Protein AF-A0A6A8QIR2-F1 (afdb_monomer)

Mean predicted aligned error: 9.22 Å

Secondary structure (DSSP, 8-state):
---S---------PPP---PPPEE-EEEEEEEETTEEEEEEEEE-TT--EEEEEEEEETTEEEEEESS-TTT---STTSEEETTTTEEE-TTT--EEETTSTTT--EEEEEETTEEEE-SSPP-S-------PPP-

Nearest PDB structures (foldseek):
  4nbf-assembly1_C  TM=5.501E-01  e=1.449E-03  Janthinobacterium sp. J3
  4nbh-assembly1_B  TM=5.434E-01  e=1.373E-03  Janthinobacterium sp. J3
  4nba-assembly1_B  TM=5.137E-01  e=1.449E-03  Janthinobacterium sp. J3
  4nb8-assembly1_C  TM=5.501E-01  e=2.932E-03  Janthinobacterium sp. J3
  3gcf-assembly3_G  TM=5.511E-01  e=8.212E-03  Nocardioides aromaticivorans

pLDDT: mean 82.26, std 21.63, range [33.41, 98.56]

Radius of gyration: 15.5 Å; Cα contacts (8 Å, |Δi|>4): 248; chains: 1; bounding box: 48×38×37 Å

Foldseek 3Di:
DDFQADDDDDDDDDDDDPQPDWFFWAPWDWDQAPNAIKIWTWTADPVRDTFIWIWHQAPNFIKIWGQADPPPGHGLNNWDAPSRNCWTFRPPPGDTDRCLDPRTQIFTWDDDPNTITGGPDRDRGDDPDDPPDDDD

Sequence (136 aa):
MPACAPHMRGMTRIPPPVTIPDRLIDDVEEHIIRDERRWTGVVRDGGGVSRPLLILEIAGELVAVRNRCPHRDISLLRGRLDADRCILECPSHGWELPVGGADLRGAPVVERDGRLYLTARVWTGPGTGGTGGVRG

Structure (mmCIF, N/CA/C/O backbone):
data_AF-A0A6A8QIR2-F1
#
_entry.id   AF-A0A6A8QIR2-F1
#
loop_
_atom_site.group_PDB
_atom_site.id
_atom_site.type_symbol
_atom_site.label_atom_id
_atom_site.label_alt_id
_atom_site.label_comp_id
_atom_site.label_asym_id
_atom_site.label_entity_id
_atom_site.label_seq_id
_atom_site.pdbx_PDB_ins_code
_atom_site.Cartn_x
_atom_site.Cartn_y
_atom_site.Cartn_z
_atom_site.occupancy
_atom_site.B_iso_or_equiv
_atom_site.auth_seq_id
_atom_site.auth_comp_id
_atom_site.auth_asym_id
_atom_site.auth_atom_id
_atom_site.pdbx_PDB_model_num
ATOM 1 N N . MET A 1 1 ? -12.295 -20.737 -11.261 1.00 38.09 1 MET A N 1
ATOM 2 C CA . MET A 1 1 ? -11.043 -19.982 -11.052 1.00 38.09 1 MET A CA 1
ATOM 3 C C . MET A 1 1 ? -10.867 -19.849 -9.543 1.00 38.09 1 MET A C 1
ATOM 5 O O . MET A 1 1 ? -11.755 -19.249 -8.949 1.00 38.09 1 MET A O 1
ATOM 9 N N . PRO A 1 2 ? -9.891 -20.488 -8.871 1.00 44.75 2 PRO A N 1
ATOM 10 C CA . PRO A 1 2 ? -9.783 -20.333 -7.426 1.00 44.75 2 PRO A CA 1
ATOM 11 C C . PRO A 1 2 ? -9.178 -18.962 -7.106 1.00 44.75 2 PRO A C 1
ATOM 13 O O . PRO A 1 2 ? -8.109 -18.618 -7.603 1.00 44.75 2 PRO A O 1
ATOM 16 N N . ALA A 1 3 ? -9.909 -18.199 -6.296 1.00 47.53 3 ALA A N 1
ATOM 17 C CA . ALA A 1 3 ? -9.497 -16.932 -5.714 1.00 47.53 3 ALA A CA 1
ATOM 18 C C . ALA A 1 3 ? -8.251 -17.121 -4.839 1.00 47.53 3 ALA A C 1
ATOM 20 O O . ALA A 1 3 ? -8.223 -18.059 -4.046 1.00 47.53 3 ALA A O 1
ATOM 21 N N . CYS A 1 4 ? -7.255 -16.246 -5.009 1.00 47.97 4 CYS A N 1
ATOM 22 C CA . CYS A 1 4 ? -6.172 -15.874 -4.081 1.00 47.97 4 CYS A CA 1
ATOM 23 C C . CYS A 1 4 ? -5.755 -16.859 -2.960 1.00 47.97 4 CYS A C 1
ATOM 25 O O . CYS A 1 4 ? -5.497 -16.442 -1.831 1.00 47.97 4 CYS A O 1
ATOM 27 N N . ALA A 1 5 ? -5.651 -18.160 -3.235 1.00 42.59 5 ALA A N 1
ATOM 28 C CA . ALA A 1 5 ? -5.350 -19.153 -2.211 1.00 42.59 5 ALA A CA 1
ATOM 29 C C . ALA A 1 5 ? -3.829 -19.300 -2.019 1.00 42.59 5 ALA A C 1
ATOM 31 O O . ALA A 1 5 ? -3.117 -19.586 -2.986 1.00 42.59 5 ALA A O 1
ATOM 32 N N . PRO A 1 6 ? -3.302 -19.187 -0.788 1.00 49.16 6 PRO A N 1
ATOM 33 C CA . PRO A 1 6 ? -1.918 -19.539 -0.512 1.00 49.16 6 PRO A CA 1
ATOM 34 C C . PRO A 1 6 ? -1.756 -21.066 -0.416 1.00 49.16 6 PRO A C 1
ATOM 36 O O . PRO A 1 6 ? -2.525 -21.758 0.253 1.00 49.16 6 PRO A O 1
ATOM 39 N N . HIS A 1 7 ? -0.703 -21.609 -1.034 1.00 40.84 7 HIS A N 1
ATOM 40 C CA . HIS A 1 7 ? -0.245 -22.975 -0.767 1.00 40.84 7 HIS A CA 1
ATOM 41 C C . HIS A 1 7 ? 0.337 -23.058 0.657 1.00 40.84 7 HIS A C 1
ATOM 43 O O . HIS A 1 7 ? 1.432 -22.563 0.913 1.00 40.84 7 HIS A O 1
ATOM 49 N N . MET A 1 8 ? -0.375 -23.707 1.585 1.00 46.91 8 MET A N 1
ATOM 50 C CA . MET A 1 8 ? 0.118 -24.009 2.937 1.00 46.91 8 MET A CA 1
ATOM 51 C C . MET A 1 8 ? 0.695 -25.434 3.029 1.00 46.91 8 MET A C 1
ATOM 53 O O . MET A 1 8 ? 0.037 -26.405 2.657 1.00 46.91 8 MET A O 1
ATOM 57 N N . ARG A 1 9 ? 1.889 -25.585 3.620 1.00 40.38 9 ARG A N 1
ATOM 58 C CA . ARG A 1 9 ? 2.351 -26.825 4.275 1.00 40.38 9 ARG A CA 1
ATOM 59 C C . ARG A 1 9 ? 2.928 -26.487 5.653 1.00 40.38 9 ARG A C 1
ATOM 61 O O . ARG A 1 9 ? 3.759 -25.595 5.755 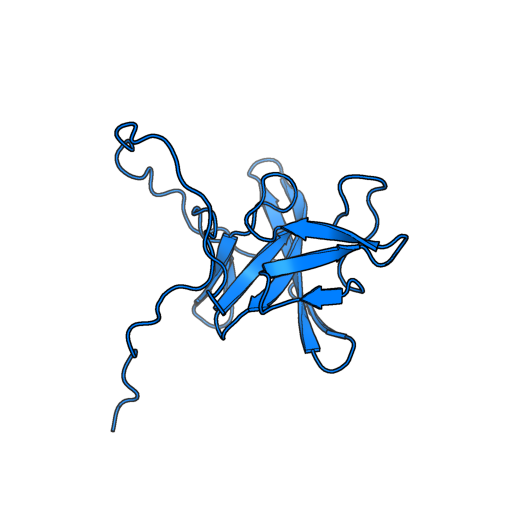1.00 40.38 9 ARG A O 1
ATOM 68 N N . GLY A 1 10 ? 2.535 -27.271 6.664 1.00 37.97 10 GLY A N 1
ATOM 69 C CA . GLY A 1 10 ? 3.218 -27.391 7.961 1.00 37.97 10 GLY A CA 1
ATOM 70 C C . GLY A 1 10 ? 2.519 -26.706 9.140 1.00 37.97 10 GLY A C 1
ATOM 71 O O . GLY A 1 10 ? 2.720 -25.523 9.382 1.00 37.97 10 GLY A O 1
ATOM 72 N N . MET A 1 11 ? 1.733 -27.470 9.906 1.00 44.69 11 MET A N 1
ATOM 73 C CA . MET A 1 11 ? 1.184 -27.055 11.201 1.00 44.69 11 MET A CA 1
ATOM 74 C C . MET A 1 11 ? 2.285 -27.078 12.272 1.00 44.69 11 MET A C 1
ATOM 76 O O . MET A 1 11 ? 2.663 -28.145 12.753 1.00 44.69 11 MET A O 1
ATOM 80 N N . THR A 1 12 ? 2.744 -25.903 12.693 1.00 38.69 12 THR A N 1
ATOM 81 C CA . THR A 1 12 ? 3.467 -25.713 13.960 1.00 38.69 12 THR A CA 1
ATOM 82 C C . THR A 1 12 ? 2.550 -24.924 14.889 1.00 38.69 12 THR A C 1
ATOM 84 O O . THR A 1 12 ? 1.913 -23.969 14.446 1.00 38.69 12 THR A O 1
ATOM 87 N N . ARG A 1 13 ? 2.430 -25.334 16.161 1.00 41.34 13 ARG A N 1
ATOM 88 C CA . ARG A 1 13 ? 1.576 -24.660 17.158 1.00 41.34 13 ARG A CA 1
ATOM 89 C C . ARG A 1 13 ? 1.887 -23.160 17.182 1.00 41.34 13 ARG A C 1
ATOM 91 O O . ARG A 1 13 ? 2.996 -22.767 17.533 1.00 41.34 13 ARG A O 1
ATOM 98 N N . ILE A 1 14 ? 0.900 -22.354 16.798 1.00 46.31 14 ILE A N 1
ATOM 99 C CA . ILE A 1 14 ? 0.965 -20.894 16.821 1.00 46.31 14 ILE A CA 1
ATOM 100 C C . ILE A 1 14 ? 0.955 -20.474 18.302 1.00 46.31 14 ILE A C 1
ATOM 102 O O . ILE A 1 14 ? 0.013 -20.843 19.010 1.00 46.31 14 ILE A O 1
ATOM 106 N N . PRO A 1 15 ? 1.982 -19.771 18.815 1.00 40.81 15 PRO A N 1
ATOM 107 C CA . PRO A 1 15 ? 1.918 -19.191 20.155 1.00 40.81 15 PRO A CA 1
ATOM 108 C C . PRO A 1 15 ? 0.718 -18.229 20.239 1.00 40.81 15 PRO A C 1
ATOM 110 O O . PRO A 1 15 ? 0.359 -17.636 19.218 1.00 40.81 15 PRO A O 1
ATOM 113 N N . PRO A 1 16 ? 0.074 -18.059 21.412 1.00 37.44 16 PRO A N 1
ATOM 114 C CA . PRO A 1 16 ? -1.041 -17.121 21.549 1.00 37.44 16 PRO A CA 1
ATOM 115 C C . PRO A 1 16 ? -0.618 -15.743 21.015 1.00 37.44 16 PRO A C 1
ATOM 117 O O . PRO A 1 16 ? 0.534 -15.350 21.229 1.00 37.44 16 PRO A O 1
ATOM 120 N N . PRO A 1 17 ? -1.495 -15.026 20.284 1.00 45.44 17 PRO A N 1
ATOM 121 C CA . PRO A 1 17 ? -1.114 -13.780 19.648 1.00 45.44 17 PRO A CA 1
ATOM 122 C C . PRO A 1 17 ? -0.646 -12.810 20.726 1.00 45.44 17 PRO A C 1
ATOM 124 O O . PRO A 1 17 ? -1.419 -12.392 21.585 1.00 45.44 17 PRO A O 1
ATOM 127 N N . VAL A 1 18 ? 0.633 -12.445 20.671 1.00 42.97 18 VAL A N 1
ATOM 128 C CA . VAL A 1 18 ? 1.087 -11.203 21.282 1.00 42.97 18 VAL A CA 1
ATOM 129 C C . VAL A 1 18 ? 0.253 -10.126 20.599 1.00 42.97 18 VAL A C 1
ATOM 131 O O . VAL A 1 18 ? 0.360 -9.953 19.383 1.00 42.97 18 VAL A O 1
ATOM 134 N N . THR A 1 19 ? -0.645 -9.474 21.336 1.00 46.72 19 THR A N 1
ATOM 135 C CA . THR A 1 19 ? -1.449 -8.364 20.819 1.00 46.72 19 THR A CA 1
ATOM 136 C C . THR A 1 19 ? -0.509 -7.191 20.571 1.00 46.72 19 THR A C 1
ATOM 138 O O . THR A 1 19 ? -0.362 -6.299 21.399 1.00 46.72 19 THR A O 1
ATOM 141 N N . ILE A 1 20 ? 0.215 -7.230 19.455 1.00 54.69 20 ILE A N 1
ATOM 142 C CA . ILE A 1 20 ? 0.952 -6.080 18.951 1.00 54.69 20 ILE A CA 1
ATOM 143 C C . ILE A 1 20 ? -0.132 -5.052 18.607 1.00 54.69 20 ILE A C 1
ATOM 145 O O . ILE A 1 20 ? -1.017 -5.377 17.809 1.00 54.69 20 ILE A O 1
ATOM 149 N N . PRO A 1 21 ? -0.124 -3.862 19.228 1.00 66.12 21 PRO A N 1
ATOM 150 C CA . PRO A 1 21 ? -1.148 -2.867 18.963 1.00 66.12 21 PRO A CA 1
ATOM 151 C C . PRO A 1 21 ? -1.116 -2.490 17.482 1.00 66.12 21 PRO A C 1
ATOM 153 O O . PRO A 1 21 ? -0.038 -2.382 16.884 1.00 66.12 21 PRO A O 1
ATOM 156 N N . ASP A 1 22 ? -2.302 -2.306 16.903 1.00 81.94 22 ASP A N 1
ATOM 157 C CA . ASP A 1 22 ? -2.431 -1.790 15.545 1.00 81.94 22 ASP A CA 1
ATOM 158 C C . ASP A 1 22 ? -1.661 -0.465 15.449 1.00 81.94 22 ASP A C 1
ATOM 160 O O . ASP A 1 22 ? -1.727 0.381 16.346 1.00 81.94 22 ASP A O 1
ATOM 164 N N . ARG A 1 23 ? -0.881 -0.295 14.384 1.00 90.62 23 ARG A N 1
ATOM 165 C CA . ARG A 1 23 ? -0.009 0.871 14.227 1.00 90.62 23 ARG A CA 1
ATOM 166 C C . ARG A 1 23 ? -0.714 1.934 13.410 1.00 90.62 23 ARG A C 1
ATOM 168 O O . ARG A 1 23 ? -1.191 1.633 12.322 1.00 90.62 23 ARG A O 1
ATOM 175 N N . LEU A 1 24 ? -0.742 3.165 13.912 1.00 93.75 24 LEU A N 1
ATOM 176 C CA . LEU A 1 24 ? -1.252 4.304 13.153 1.00 93.75 24 LEU A CA 1
ATOM 177 C C . LEU A 1 24 ? -0.474 4.444 11.838 1.00 93.75 24 LEU A C 1
ATOM 179 O O . LEU A 1 24 ? 0.754 4.316 11.819 1.00 93.75 24 LEU A O 1
ATOM 183 N N . ILE A 1 25 ? -1.208 4.679 10.754 1.00 96.31 25 ILE A N 1
ATOM 184 C CA . ILE A 1 25 ? -0.646 5.091 9.475 1.00 96.31 25 ILE A CA 1
ATOM 185 C C . ILE A 1 25 ? -0.790 6.611 9.402 1.00 96.31 25 ILE A C 1
ATOM 187 O O . ILE A 1 25 ? -1.902 7.130 9.320 1.00 96.31 25 ILE A O 1
ATOM 191 N N . ASP A 1 26 ? 0.338 7.308 9.474 1.00 95.81 26 ASP A N 1
ATOM 192 C CA . ASP A 1 26 ? 0.417 8.763 9.355 1.00 95.81 26 ASP A CA 1
ATOM 193 C C . ASP A 1 26 ? 0.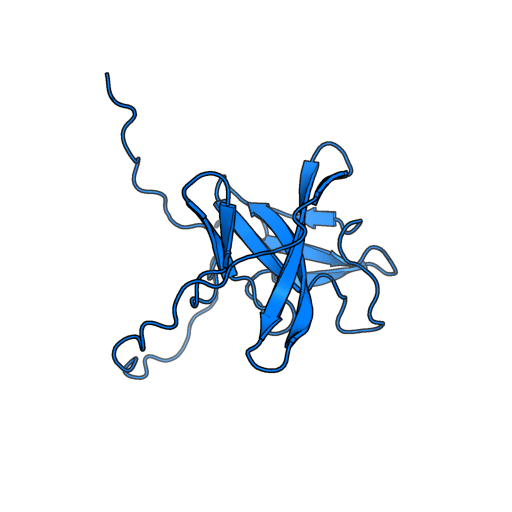528 9.185 7.882 1.00 95.81 26 ASP A C 1
ATOM 195 O O . ASP A 1 26 ? 0.786 8.357 7.002 1.00 95.81 26 ASP A O 1
ATOM 199 N N . ASP A 1 27 ? 0.384 10.490 7.631 1.00 96.38 27 ASP A N 1
ATOM 200 C CA . ASP A 1 27 ? 0.599 11.130 6.324 1.00 96.38 27 ASP A CA 1
ATOM 201 C C . ASP A 1 27 ? -0.164 10.428 5.184 1.00 96.38 27 ASP A C 1
ATOM 203 O O . ASP A 1 27 ? 0.382 10.160 4.110 1.00 96.38 27 ASP A O 1
ATOM 207 N N . VAL A 1 28 ? -1.423 10.058 5.455 1.00 97.62 28 VAL A N 1
ATOM 208 C CA . VAL A 1 28 ? -2.260 9.342 4.491 1.00 97.62 28 VAL A CA 1
ATOM 209 C C . VAL A 1 28 ? -2.678 10.282 3.367 1.00 97.62 28 VAL A C 1
ATOM 211 O O . VAL A 1 28 ? -3.342 11.289 3.603 1.00 97.62 28 VAL A O 1
ATOM 214 N N . GLU A 1 29 ? -2.343 9.909 2.137 1.00 98.12 29 GLU A N 1
ATOM 215 C CA . GLU A 1 29 ? -2.727 10.629 0.924 1.00 98.12 29 GLU A CA 1
ATOM 216 C C . GLU A 1 29 ? -3.433 9.680 -0.037 1.00 98.12 29 GLU A C 1
ATOM 218 O O . GLU A 1 29 ? -2.957 8.570 -0.277 1.00 98.12 29 GLU A O 1
ATOM 223 N N . GLU A 1 30 ? -4.556 10.118 -0.599 1.00 97.81 30 GLU A N 1
ATOM 224 C CA . GLU A 1 30 ? -5.286 9.389 -1.635 1.00 97.81 30 GLU A CA 1
ATOM 225 C C . GLU A 1 30 ? -4.760 9.733 -3.033 1.00 97.81 30 GLU A C 1
ATOM 227 O O . GLU A 1 30 ? -4.437 10.879 -3.341 1.00 97.81 30 GLU A O 1
ATOM 232 N N . HIS A 1 31 ? -4.721 8.725 -3.899 1.00 97.75 31 HIS A N 1
ATOM 233 C CA . HIS A 1 31 ? -4.280 8.807 -5.283 1.00 97.75 31 HIS A CA 1
ATOM 234 C C . HIS A 1 31 ? -5.265 8.054 -6.174 1.00 97.75 31 HIS A C 1
ATOM 236 O O . HIS A 1 31 ? -5.674 6.939 -5.852 1.00 97.75 31 HIS A O 1
ATOM 242 N N . ILE A 1 32 ? -5.577 8.620 -7.340 1.00 97.12 32 ILE A N 1
ATOM 243 C CA . ILE A 1 32 ? -6.268 7.901 -8.415 1.00 97.12 32 ILE A CA 1
ATOM 244 C C . ILE A 1 32 ? -5.226 7.483 -9.447 1.00 97.12 32 ILE A C 1
ATOM 246 O O . ILE A 1 32 ? -4.618 8.324 -10.111 1.00 97.12 32 ILE A O 1
ATOM 250 N N . ILE A 1 33 ? -4.996 6.179 -9.574 1.00 95.62 33 ILE A N 1
ATOM 251 C CA . ILE A 1 33 ? -4.006 5.604 -10.485 1.00 95.62 33 ILE A CA 1
ATOM 252 C C . ILE A 1 33 ? -4.722 4.603 -11.379 1.00 95.62 33 ILE A C 1
ATOM 254 O O . ILE A 1 33 ? -5.143 3.560 -10.901 1.00 95.62 33 ILE A O 1
ATOM 258 N N . ARG A 1 34 ? -4.810 4.889 -12.685 1.00 91.44 34 ARG A N 1
ATOM 259 C CA . ARG A 1 34 ? -5.500 4.009 -13.654 1.00 91.44 34 ARG A CA 1
ATOM 260 C C . ARG A 1 34 ? -6.943 3.705 -13.227 1.00 91.44 34 ARG A C 1
ATOM 262 O O . ARG A 1 34 ? -7.355 2.555 -13.243 1.00 91.44 34 ARG A O 1
ATOM 269 N N . ASP A 1 35 ? -7.655 4.744 -12.795 1.00 93.19 35 ASP A N 1
ATOM 270 C CA . ASP A 1 35 ? -9.031 4.672 -12.286 1.00 93.19 35 ASP A CA 1
ATOM 271 C C . ASP A 1 35 ? -9.208 3.834 -11.002 1.00 93.19 35 ASP A C 1
ATOM 273 O O . ASP A 1 35 ? -10.325 3.655 -10.524 1.00 93.19 35 ASP A O 1
ATOM 277 N N . GLU A 1 36 ? -8.112 3.386 -10.381 1.00 93.44 36 GLU A N 1
ATOM 278 C CA . GLU A 1 36 ? -8.114 2.721 -9.079 1.00 93.44 36 GLU A CA 1
ATOM 279 C C . GLU A 1 36 ? -7.768 3.720 -7.969 1.00 93.44 36 GLU A C 1
ATOM 281 O O . GLU A 1 36 ? -6.771 4.450 -8.052 1.00 93.44 36 GLU A O 1
ATOM 286 N N . ARG A 1 37 ? -8.562 3.717 -6.892 1.00 95.88 37 ARG A N 1
ATOM 287 C CA . ARG A 1 37 ? -8.225 4.420 -5.649 1.00 95.88 37 ARG A CA 1
ATOM 288 C C . ARG A 1 37 ? -7.106 3.677 -4.933 1.00 95.88 37 ARG A C 1
ATOM 290 O O . ARG A 1 37 ? -7.159 2.462 -4.753 1.00 95.88 37 ARG A O 1
ATOM 297 N N . ARG A 1 38 ? -6.080 4.417 -4.533 1.00 97.38 38 ARG A N 1
ATOM 298 C CA . ARG A 1 38 ? -4.932 3.919 -3.774 1.00 97.38 38 ARG A CA 1
ATOM 299 C C . ARG A 1 38 ? -4.543 4.958 -2.746 1.00 97.38 38 ARG A C 1
ATOM 301 O O . ARG A 1 38 ? -4.758 6.144 -2.967 1.00 97.38 38 ARG A O 1
ATOM 308 N N . TRP A 1 39 ? -3.895 4.537 -1.669 1.00 98.25 39 TRP A N 1
ATOM 309 C CA . TRP A 1 39 ? -3.370 5.482 -0.688 1.00 98.25 39 TRP A CA 1
ATOM 310 C C . TRP A 1 39 ? -1.892 5.253 -0.442 1.00 98.25 39 TRP A C 1
ATOM 312 O O . TRP A 1 39 ? -1.387 4.133 -0.524 1.00 98.25 39 TRP A O 1
ATOM 322 N N . THR A 1 40 ? -1.181 6.320 -0.126 1.00 98.50 40 THR A N 1
ATOM 323 C CA . THR A 1 40 ? 0.133 6.231 0.504 1.00 98.50 40 THR A CA 1
ATOM 324 C C . THR A 1 40 ? 0.013 6.618 1.959 1.00 98.50 40 THR A C 1
ATOM 326 O O . THR A 1 40 ? -0.913 7.320 2.337 1.00 98.50 40 THR A O 1
ATOM 329 N N . GLY A 1 41 ? 0.957 6.167 2.768 1.00 97.94 41 GLY A N 1
ATOM 330 C CA . GLY A 1 41 ? 1.092 6.607 4.148 1.00 97.94 41 GLY A CA 1
ATOM 331 C C . GLY A 1 41 ? 2.422 6.148 4.712 1.00 97.94 41 GLY A C 1
ATOM 332 O O . GLY A 1 41 ? 3.228 5.523 4.011 1.00 97.94 41 GLY A O 1
ATOM 333 N N . VAL A 1 42 ? 2.663 6.430 5.983 1.00 97.00 42 VAL A N 1
ATOM 334 C CA . VAL A 1 42 ? 3.877 6.003 6.674 1.00 97.00 42 VAL A CA 1
ATOM 335 C C . VAL A 1 42 ? 3.540 5.371 8.010 1.00 97.00 42 VAL A C 1
ATOM 337 O O . VAL A 1 42 ? 2.666 5.830 8.734 1.00 97.00 42 VAL A O 1
ATOM 340 N N . VAL A 1 43 ? 4.274 4.318 8.360 1.00 94.94 43 VAL A N 1
ATOM 341 C CA . VAL A 1 43 ? 4.312 3.824 9.738 1.00 94.94 43 VAL A CA 1
ATOM 342 C C . VAL A 1 43 ? 5.663 4.174 10.340 1.00 94.94 43 VAL A C 1
ATOM 344 O O . VAL A 1 43 ? 6.704 3.938 9.715 1.00 94.94 43 VAL A O 1
ATOM 347 N N . ARG A 1 44 ? 5.659 4.734 11.548 1.00 92.44 44 ARG A N 1
ATOM 348 C CA . ARG A 1 44 ? 6.879 5.022 12.311 1.00 92.44 44 ARG A CA 1
ATOM 349 C C . ARG A 1 44 ? 7.087 3.934 13.355 1.00 92.44 44 ARG A C 1
ATOM 351 O O . ARG A 1 44 ? 6.140 3.516 14.019 1.00 92.44 44 ARG A O 1
ATOM 358 N N . ASP A 1 45 ? 8.307 3.420 13.468 1.00 84.62 45 ASP A N 1
ATOM 359 C CA . ASP A 1 45 ? 8.650 2.545 14.591 1.00 84.62 45 ASP A CA 1
ATOM 360 C C . ASP A 1 45 ? 9.026 3.348 15.845 1.00 84.62 45 ASP A C 1
ATOM 362 O O . ASP A 1 45 ? 9.066 4.577 15.827 1.00 84.62 45 ASP A O 1
ATOM 366 N N . GLY A 1 46 ? 9.287 2.652 16.957 1.00 82.25 46 GLY A N 1
ATOM 367 C CA . GLY A 1 46 ? 9.635 3.294 18.229 1.00 82.25 46 GLY A CA 1
ATOM 368 C C . GLY A 1 46 ? 10.932 4.113 18.192 1.00 82.25 46 GLY A C 1
ATOM 369 O O . GLY A 1 46 ? 11.160 4.904 19.099 1.00 82.25 46 GLY A O 1
ATOM 370 N N . GLY A 1 47 ? 11.762 3.950 17.153 1.00 86.25 47 GLY A N 1
ATOM 371 C CA . GLY A 1 47 ? 12.951 4.768 16.909 1.00 86.25 47 GLY A CA 1
ATOM 372 C C . GLY A 1 47 ? 12.699 5.962 15.983 1.00 86.25 47 GLY A C 1
ATOM 373 O O . GLY A 1 47 ? 13.644 6.666 15.640 1.00 86.25 47 GLY A O 1
ATOM 374 N N . GLY A 1 48 ? 11.455 6.182 15.543 1.00 85.50 48 GLY A N 1
ATOM 375 C CA . GLY A 1 48 ? 11.085 7.256 14.620 1.00 85.50 48 GLY A CA 1
ATOM 376 C C . GLY A 1 48 ? 11.394 6.961 13.149 1.00 85.50 48 GLY A C 1
ATOM 377 O O . GLY A 1 48 ? 11.221 7.840 12.303 1.00 85.50 48 GLY A O 1
ATOM 378 N N . VAL A 1 49 ? 11.824 5.740 12.803 1.00 90.25 49 VAL A N 1
ATOM 379 C CA . VAL A 1 49 ? 12.117 5.390 11.409 1.00 90.25 49 VAL A CA 1
ATOM 380 C C . VAL A 1 49 ? 10.810 5.229 10.646 1.00 90.25 49 VAL A C 1
ATOM 382 O O . VAL A 1 49 ? 9.964 4.398 10.982 1.00 90.25 49 VAL A O 1
ATOM 385 N N . SER A 1 50 ? 10.672 6.016 9.584 1.00 93.44 50 SER A N 1
ATOM 386 C CA . SER A 1 50 ? 9.489 6.020 8.727 1.00 93.44 50 SER A CA 1
ATOM 387 C C . SER A 1 50 ? 9.591 4.938 7.662 1.00 93.44 50 SER A C 1
ATOM 389 O O . SER A 1 50 ? 10.566 4.883 6.912 1.00 93.44 50 SER A O 1
ATOM 391 N N . ARG A 1 51 ? 8.565 4.092 7.556 1.00 94.31 51 ARG A N 1
ATOM 392 C CA . ARG A 1 51 ? 8.442 3.102 6.483 1.00 94.31 51 ARG A CA 1
ATOM 393 C C . ARG A 1 51 ? 7.274 3.477 5.570 1.00 94.31 51 ARG A C 1
ATOM 395 O O . ARG A 1 51 ? 6.142 3.503 6.054 1.00 94.31 51 ARG A O 1
ATOM 402 N N . PRO A 1 52 ? 7.523 3.755 4.277 1.00 97.06 52 PRO A N 1
ATOM 403 C CA . PRO A 1 52 ? 6.467 4.136 3.353 1.00 97.06 52 PRO A CA 1
ATOM 404 C C . PRO A 1 52 ? 5.603 2.929 2.982 1.00 97.06 52 PRO A C 1
ATOM 406 O O 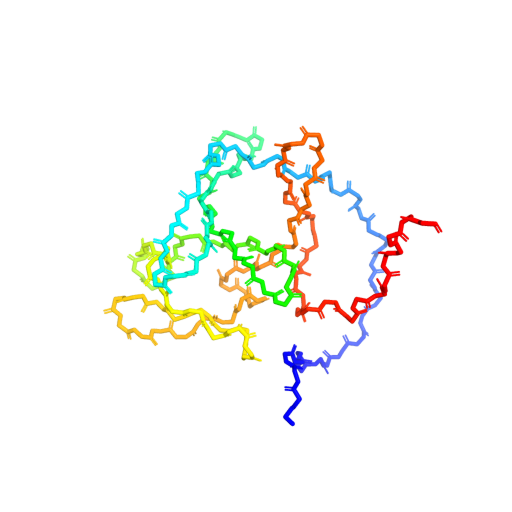. PRO A 1 52 ? 6.107 1.872 2.582 1.00 97.06 52 PRO A O 1
ATOM 409 N N . LEU A 1 53 ? 4.295 3.126 3.077 1.00 98.19 53 LEU A N 1
ATOM 410 C CA . LEU A 1 53 ? 3.260 2.159 2.756 1.00 98.19 53 LEU A CA 1
ATOM 411 C C . LEU A 1 53 ? 2.520 2.563 1.483 1.00 98.19 53 LEU A C 1
ATOM 413 O O . LEU A 1 53 ? 2.410 3.741 1.137 1.00 98.19 53 LEU A O 1
ATOM 417 N N . LEU A 1 54 ? 2.061 1.544 0.767 1.00 98.56 54 LEU A N 1
ATOM 418 C CA . LEU A 1 54 ? 1.078 1.640 -0.300 1.00 98.56 54 LEU A CA 1
ATOM 419 C C . LEU A 1 54 ? -0.123 0.839 0.178 1.00 98.56 54 LEU A C 1
ATOM 421 O O . LEU A 1 54 ? 0.030 -0.321 0.546 1.00 98.56 54 LEU A O 1
ATOM 425 N N . ILE A 1 55 ? -1.286 1.465 0.191 1.00 98.38 55 ILE A N 1
ATOM 426 C CA . ILE A 1 55 ? -2.543 0.866 0.607 1.00 98.38 55 ILE A CA 1
ATOM 427 C C . ILE A 1 55 ? -3.363 0.636 -0.654 1.00 98.38 55 ILE A C 1
ATOM 429 O O . ILE A 1 55 ? -3.555 1.546 -1.466 1.00 98.38 55 ILE A O 1
ATOM 433 N N . LEU A 1 56 ? -3.796 -0.605 -0.815 1.00 97.62 56 LEU A N 1
ATOM 434 C CA . LEU A 1 56 ? -4.550 -1.111 -1.947 1.00 97.62 56 LEU A CA 1
ATOM 435 C C . LEU A 1 56 ? -5.913 -1.580 -1.455 1.00 97.62 56 LEU A C 1
ATOM 437 O O . LEU A 1 56 ? -6.024 -2.072 -0.334 1.00 97.62 56 LEU A O 1
ATOM 441 N N . GLU A 1 57 ? -6.918 -1.481 -2.311 1.00 95.56 57 GLU A N 1
ATOM 442 C CA . GLU A 1 57 ? -8.199 -2.143 -2.100 1.00 95.56 57 GLU A CA 1
ATOM 443 C C . GLU A 1 57 ? -8.210 -3.459 -2.888 1.00 95.56 57 GLU A C 1
ATOM 445 O O . GLU A 1 57 ? -8.000 -3.466 -4.101 1.00 95.56 57 GLU A O 1
ATOM 450 N N . ILE A 1 58 ? -8.410 -4.585 -2.203 1.00 94.38 58 ILE A N 1
ATOM 451 C CA . ILE A 1 58 ? -8.485 -5.918 -2.812 1.00 94.38 58 ILE A CA 1
ATOM 452 C C . ILE A 1 58 ? -9.746 -6.593 -2.286 1.00 94.38 58 ILE A C 1
ATOM 454 O O . ILE A 1 58 ? -9.862 -6.844 -1.091 1.00 94.38 58 ILE A O 1
ATOM 458 N N . ALA A 1 59 ? -10.695 -6.881 -3.182 1.00 90.12 59 ALA A N 1
ATOM 459 C CA . ALA A 1 59 ? -11.986 -7.486 -2.837 1.00 90.12 59 ALA A CA 1
ATOM 460 C C . ALA A 1 59 ? -12.742 -6.745 -1.706 1.00 90.12 59 ALA A C 1
ATOM 462 O O . ALA A 1 59 ? -13.380 -7.372 -0.864 1.00 90.12 59 ALA A O 1
ATOM 463 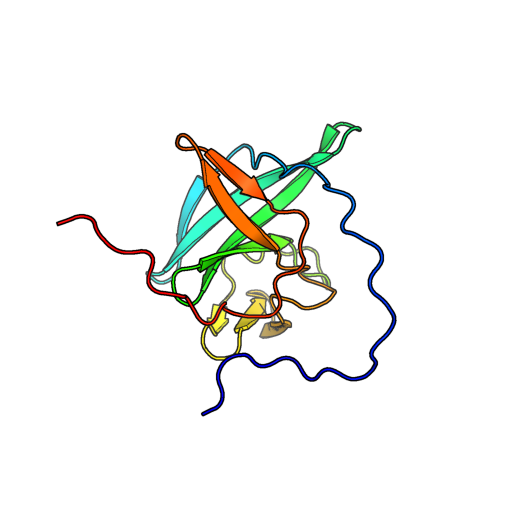N N . GLY A 1 60 ? -12.658 -5.408 -1.681 1.00 90.31 60 GLY A N 1
ATOM 464 C CA . GLY A 1 60 ? -13.285 -4.557 -0.661 1.00 90.31 60 GLY A CA 1
ATOM 465 C C . GLY A 1 60 ? -12.532 -4.481 0.674 1.00 90.31 60 GLY A C 1
ATOM 466 O O . GLY A 1 60 ? -12.990 -3.800 1.589 1.00 90.31 60 GLY A O 1
ATOM 467 N N . GLU A 1 61 ? -11.381 -5.146 0.808 1.00 91.44 61 GLU A N 1
ATOM 468 C CA . GLU A 1 61 ? -10.498 -5.030 1.970 1.00 91.44 61 GLU A CA 1
ATOM 469 C C . GLU A 1 61 ? -9.340 -4.071 1.679 1.00 91.44 61 GLU A C 1
ATOM 471 O O . GLU A 1 61 ? -8.712 -4.137 0.619 1.00 91.44 61 GLU A O 1
ATOM 476 N N . LEU A 1 62 ? -9.002 -3.215 2.646 1.00 95.81 62 LEU A N 1
ATOM 477 C CA . LEU A 1 62 ? -7.795 -2.397 2.573 1.00 95.81 62 LEU A CA 1
ATOM 478 C C . LEU A 1 62 ? -6.578 -3.200 3.043 1.00 95.81 62 LEU A C 1
ATOM 480 O O . LEU A 1 62 ? -6.554 -3.750 4.147 1.00 95.81 62 LEU A O 1
ATOM 484 N N . VAL A 1 63 ? -5.536 -3.224 2.217 1.00 97.12 63 VAL A N 1
ATOM 485 C CA . VAL A 1 63 ? -4.287 -3.943 2.479 1.00 97.12 63 VAL A CA 1
ATOM 486 C C . VAL A 1 63 ? -3.112 -3.002 2.269 1.00 97.12 63 VAL A C 1
ATOM 488 O O . VAL A 1 63 ? -2.931 -2.443 1.190 1.00 97.12 63 VAL A O 1
ATOM 491 N N . ALA A 1 64 ? -2.280 -2.844 3.293 1.00 97.62 64 ALA A N 1
ATOM 492 C CA . ALA A 1 64 ? -1.044 -2.083 3.201 1.00 97.62 64 ALA A CA 1
ATOM 493 C C . ALA A 1 64 ? 0.130 -3.004 2.876 1.00 97.62 64 ALA A C 1
ATOM 495 O O . ALA A 1 64 ? 0.310 -4.049 3.499 1.00 97.62 64 ALA A O 1
ATOM 496 N N . VAL A 1 65 ? 0.969 -2.571 1.943 1.00 97.44 65 VAL A N 1
ATOM 497 C CA . VAL A 1 65 ? 2.231 -3.208 1.557 1.00 97.44 65 VAL A CA 1
ATOM 498 C C . VAL A 1 65 ? 3.375 -2.201 1.624 1.00 97.44 65 VAL A C 1
ATOM 500 O O . VAL A 1 65 ? 3.165 -0.985 1.650 1.00 97.44 65 VAL A O 1
ATOM 503 N N . ARG A 1 66 ? 4.620 -2.685 1.585 1.00 96.25 66 ARG A N 1
ATOM 504 C CA . ARG A 1 66 ? 5.796 -1.827 1.360 1.00 96.25 66 ARG A CA 1
ATOM 505 C C . ARG A 1 66 ? 5.651 -1.054 0.036 1.00 96.25 66 ARG A C 1
ATOM 507 O O . ARG A 1 66 ? 5.536 -1.669 -1.018 1.00 96.25 66 ARG A O 1
ATOM 514 N N . ASN A 1 67 ? 5.773 0.279 0.038 1.00 97.75 67 ASN A N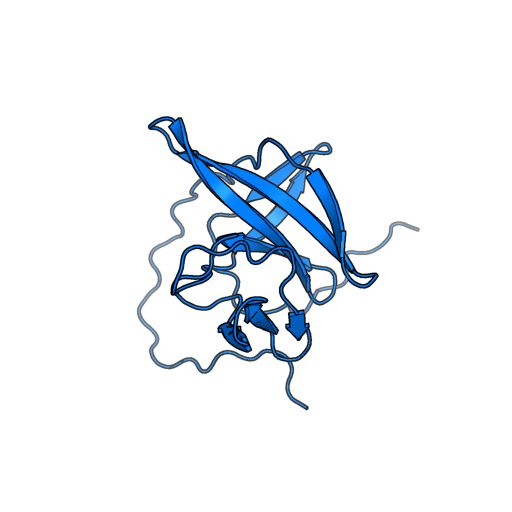 1
ATOM 515 C CA . ASN A 1 67 ? 5.725 1.099 -1.195 1.00 97.75 67 ASN A CA 1
ATOM 516 C C . ASN A 1 67 ? 7.084 1.215 -1.910 1.00 97.75 67 ASN A C 1
ATOM 518 O O . ASN A 1 67 ? 7.485 2.281 -2.397 1.00 97.75 67 ASN A O 1
ATOM 522 N N . ARG A 1 68 ? 7.848 0.127 -1.917 1.00 97.31 68 ARG A N 1
ATOM 523 C CA . ARG A 1 68 ? 9.183 0.080 -2.504 1.00 97.31 68 ARG A CA 1
ATOM 524 C C . ARG A 1 68 ? 9.438 -1.308 -3.066 1.00 97.31 68 ARG A C 1
ATOM 526 O O . ARG A 1 68 ? 9.339 -2.303 -2.347 1.00 97.31 68 ARG A O 1
ATOM 533 N N . CYS A 1 69 ? 9.791 -1.366 -4.345 1.00 96.75 69 CYS A N 1
ATOM 534 C CA . CYS A 1 69 ? 10.205 -2.596 -5.003 1.00 96.75 69 CYS A CA 1
ATOM 535 C C . CYS A 1 69 ? 11.503 -3.115 -4.351 1.00 96.75 69 CYS A C 1
ATOM 537 O O . CYS A 1 69 ? 12.437 -2.327 -4.180 1.00 96.75 69 CYS A O 1
ATOM 539 N N . PRO A 1 70 ? 11.609 -4.409 -3.998 1.00 95.81 70 PRO A N 1
ATOM 540 C CA . PRO A 1 70 ? 12.826 -4.966 -3.398 1.00 95.81 70 PRO A CA 1
ATOM 541 C C . PRO A 1 70 ? 14.036 -4.953 -4.348 1.00 95.81 70 PRO A C 1
ATOM 543 O O . PRO A 1 70 ? 15.166 -5.008 -3.884 1.00 95.81 70 PRO A O 1
ATOM 546 N N . HIS A 1 71 ? 13.823 -4.831 -5.663 1.00 94.56 71 HIS A N 1
ATOM 547 C CA . HIS A 1 71 ? 14.906 -4.814 -6.648 1.00 94.56 71 HIS A CA 1
ATOM 548 C C . HIS A 1 71 ? 15.718 -3.513 -6.648 1.00 94.56 71 HIS A C 1
ATOM 550 O O . HIS A 1 71 ? 16.941 -3.540 -6.582 1.00 94.56 71 HIS A O 1
ATOM 556 N N . ARG A 1 72 ? 15.035 -2.371 -6.809 1.00 94.94 72 ARG A N 1
ATOM 557 C CA . ARG A 1 72 ? 15.662 -1.061 -7.089 1.00 94.94 72 ARG A CA 1
ATOM 558 C C . ARG A 1 72 ? 15.050 0.088 -6.294 1.00 94.94 72 ARG A C 1
ATOM 560 O O . ARG A 1 72 ? 15.195 1.241 -6.675 1.00 94.94 72 ARG A O 1
ATOM 567 N N . ASP A 1 73 ? 14.305 -0.230 -5.239 1.00 95.38 73 ASP A N 1
ATOM 568 C CA . ASP A 1 73 ? 13.653 0.750 -4.364 1.00 95.38 73 ASP A CA 1
ATOM 569 C C . ASP A 1 73 ? 12.727 1.745 -5.097 1.00 95.38 73 ASP A C 1
ATOM 571 O O . ASP A 1 73 ? 12.455 2.853 -4.645 1.00 95.38 73 ASP A O 1
ATOM 575 N N . ILE A 1 74 ? 12.186 1.337 -6.247 1.00 97.00 74 ILE A N 1
ATOM 576 C CA . ILE A 1 74 ? 11.221 2.135 -7.006 1.00 97.00 74 ILE A CA 1
ATOM 577 C C . ILE A 1 74 ? 9.867 2.116 -6.293 1.00 97.00 74 ILE A C 1
ATOM 579 O O . ILE A 1 74 ? 9.444 1.078 -5.777 1.00 97.00 74 ILE A O 1
ATOM 583 N N . SER A 1 75 ? 9.167 3.255 -6.278 1.00 97.69 75 SER A N 1
ATOM 584 C CA . SER A 1 75 ? 7.801 3.326 -5.752 1.00 97.69 75 SER A CA 1
ATOM 585 C C . SER A 1 75 ? 6.861 2.400 -6.521 1.00 97.69 75 SER A C 1
ATOM 587 O O . SER A 1 75 ? 6.832 2.405 -7.751 1.00 97.69 75 SER A O 1
ATOM 589 N N . LEU A 1 76 ? 6.058 1.639 -5.779 1.00 98.31 76 LEU A N 1
ATOM 590 C CA . LEU A 1 76 ? 5.067 0.727 -6.346 1.00 98.31 76 LEU A CA 1
ATOM 591 C C . LEU A 1 76 ? 3.705 1.393 -6.573 1.00 98.31 76 LEU A C 1
ATOM 593 O O . LEU A 1 76 ? 2.833 0.773 -7.170 1.00 98.31 76 LEU A O 1
ATOM 597 N N . LEU A 1 77 ? 3.527 2.658 -6.168 1.00 98.38 77 LEU A N 1
ATOM 598 C CA . LEU A 1 77 ? 2.275 3.413 -6.314 1.00 98.38 77 LEU A CA 1
ATOM 599 C C . LEU A 1 77 ? 1.699 3.346 -7.736 1.00 98.38 77 LEU A C 1
ATOM 601 O O . LEU A 1 77 ? 0.498 3.169 -7.908 1.00 98.38 77 LEU A O 1
ATOM 605 N N . ARG A 1 78 ? 2.562 3.445 -8.755 1.00 97.62 78 ARG A N 1
ATOM 606 C CA . ARG A 1 78 ? 2.174 3.387 -10.177 1.00 97.62 78 ARG A CA 1
ATOM 607 C C . ARG A 1 78 ? 2.185 1.976 -10.778 1.00 97.62 78 ARG A C 1
ATOM 609 O O . ARG A 1 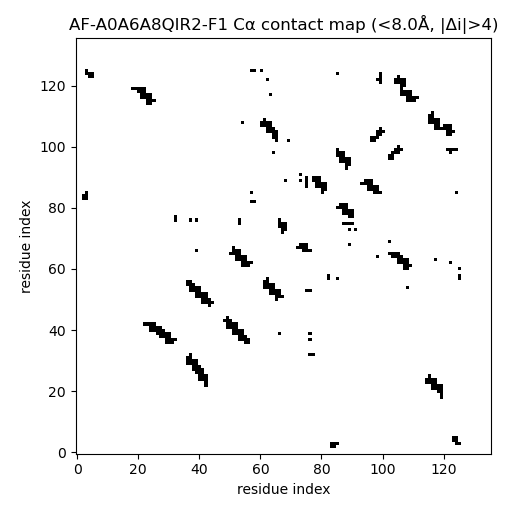78 ? 1.992 1.834 -11.985 1.00 97.62 78 ARG A O 1
ATOM 616 N N . GLY A 1 79 ? 2.446 0.955 -9.962 1.00 97.50 79 GLY A N 1
ATOM 617 C CA . GLY A 1 79 ? 2.429 -0.451 -10.360 1.00 97.50 79 GLY A CA 1
ATOM 618 C C . GLY A 1 79 ? 1.043 -0.928 -10.783 1.00 97.50 79 GLY A C 1
ATOM 619 O O . GLY A 1 79 ? 0.043 -0.253 -10.535 1.00 97.50 79 GLY A O 1
ATOM 620 N N . ARG A 1 80 ? 0.961 -2.089 -11.428 1.00 97.75 80 ARG A N 1
ATOM 621 C CA . ARG A 1 80 ? -0.318 -2.679 -11.851 1.00 97.75 80 ARG A CA 1
ATOM 622 C C . ARG A 1 80 ? -0.770 -3.700 -10.817 1.00 97.75 80 ARG A C 1
ATOM 624 O O . ARG A 1 80 ? 0.015 -4.574 -10.468 1.00 97.75 80 ARG A O 1
ATOM 631 N N . LEU A 1 81 ? -1.993 -3.569 -10.315 1.00 97.19 81 LEU A N 1
ATOM 632 C CA . LEU A 1 81 ? -2.567 -4.543 -9.396 1.00 97.19 81 LEU A CA 1
ATOM 633 C C . LEU A 1 81 ? -3.384 -5.551 -10.204 1.00 97.19 81 LEU A C 1
ATOM 635 O O . LEU A 1 81 ? -4.294 -5.176 -10.933 1.00 97.19 81 LEU A O 1
ATOM 639 N N . ASP A 1 82 ? -3.048 -6.823 -10.068 1.00 95.81 82 ASP A N 1
ATOM 640 C CA . ASP A 1 82 ? -3.894 -7.940 -10.464 1.00 95.81 82 ASP A CA 1
ATOM 641 C C . ASP A 1 82 ? -4.594 -8.427 -9.192 1.00 95.81 82 ASP A C 1
ATOM 643 O O . ASP A 1 82 ? -4.027 -9.189 -8.400 1.00 95.81 82 ASP A O 1
ATOM 647 N N . ALA A 1 83 ? -5.786 -7.883 -8.936 1.00 91.19 83 ALA A N 1
ATOM 648 C CA . ALA A 1 83 ? -6.538 -8.150 -7.712 1.00 91.19 83 ALA A CA 1
ATOM 649 C C . ALA A 1 83 ? -7.008 -9.613 -7.628 1.00 91.19 83 ALA A C 1
ATOM 651 O O . ALA A 1 83 ? -7.067 -10.164 -6.531 1.00 91.19 83 ALA A O 1
ATOM 652 N N . ASP A 1 84 ? -7.254 -10.260 -8.772 1.00 89.81 84 ASP A N 1
ATOM 653 C CA . ASP A 1 84 ? -7.693 -11.657 -8.847 1.00 89.81 84 ASP A CA 1
ATOM 654 C C . ASP A 1 84 ? -6.565 -12.636 -8.494 1.00 89.81 84 ASP A C 1
ATOM 656 O O . ASP A 1 84 ? -6.798 -13.664 -7.850 1.00 89.81 84 ASP A O 1
ATOM 660 N N . ARG A 1 85 ? -5.326 -12.324 -8.904 1.00 92.75 85 ARG A N 1
ATOM 661 C CA . ARG A 1 85 ? -4.123 -13.104 -8.564 1.00 92.75 85 ARG A CA 1
ATOM 662 C C . ARG A 1 85 ? -3.428 -12.616 -7.295 1.00 92.75 85 ARG A C 1
ATOM 664 O O . ARG A 1 85 ? -2.486 -13.262 -6.835 1.00 92.75 85 ARG A O 1
ATOM 671 N N . CYS A 1 86 ? -3.876 -11.502 -6.721 1.00 94.44 86 CYS A N 1
ATOM 672 C CA . CYS A 1 86 ? -3.250 -10.855 -5.574 1.00 94.44 86 CYS A CA 1
ATOM 673 C C . CYS A 1 86 ? -1.754 -10.533 -5.817 1.00 94.44 86 CYS A C 1
ATOM 675 O O . CYS A 1 86 ? -0.898 -10.722 -4.942 1.00 94.44 86 CYS A O 1
ATOM 677 N N . ILE A 1 87 ? -1.445 -10.042 -7.025 1.00 97.19 87 ILE A N 1
ATOM 678 C CA . ILE A 1 87 ? -0.097 -9.690 -7.497 1.00 97.19 87 ILE A CA 1
ATOM 679 C C . ILE A 1 87 ? -0.008 -8.188 -7.769 1.00 97.19 87 ILE A C 1
ATOM 681 O O . ILE A 1 87 ? -0.847 -7.620 -8.463 1.00 97.19 87 ILE A O 1
ATOM 685 N N . LEU A 1 88 ? 1.056 -7.551 -7.281 1.00 97.69 88 LEU A N 1
ATOM 686 C CA . LEU A 1 88 ? 1.415 -6.182 -7.634 1.00 97.69 88 LEU A CA 1
ATOM 687 C C . LEU A 1 88 ? 2.647 -6.182 -8.545 1.00 97.69 88 LEU A C 1
ATOM 689 O O . LEU A 1 88 ? 3.736 -6.589 -8.147 1.00 97.69 88 LEU A O 1
ATOM 693 N N . GLU A 1 89 ? 2.484 -5.697 -9.767 1.00 98.25 89 GLU A N 1
ATOM 694 C CA . GLU A 1 89 ? 3.550 -5.561 -10.754 1.00 98.25 89 GLU A CA 1
ATOM 695 C C . GLU A 1 89 ? 4.306 -4.237 -10.557 1.00 98.25 89 GLU A C 1
ATOM 697 O O . GLU A 1 89 ? 3.716 -3.151 -10.560 1.00 98.25 89 GLU A O 1
ATOM 702 N N . CYS A 1 90 ? 5.633 -4.304 -10.429 1.00 98.19 90 CYS A N 1
ATOM 703 C CA . CYS A 1 90 ? 6.493 -3.124 -10.371 1.00 98.19 90 CYS A CA 1
ATOM 704 C C . CYS A 1 90 ? 6.435 -2.321 -11.687 1.00 98.19 90 CYS A C 1
ATOM 706 O O . CYS A 1 90 ? 6.704 -2.882 -12.753 1.00 98.19 90 CYS A O 1
ATOM 708 N N . PRO A 1 91 ? 6.220 -0.991 -11.639 1.00 97.88 91 PRO A N 1
ATOM 709 C CA . PRO A 1 91 ? 6.053 -0.179 -12.847 1.00 97.88 91 PRO A CA 1
ATOM 710 C C . PRO A 1 91 ? 7.329 -0.019 -13.686 1.00 97.88 91 PRO A C 1
ATOM 712 O O . PRO A 1 91 ? 7.251 0.442 -14.819 1.00 97.88 91 PRO A O 1
ATOM 715 N N . SER A 1 92 ? 8.508 -0.348 -13.146 1.00 97.19 92 SER A N 1
ATOM 716 C CA . SER A 1 92 ? 9.777 -0.117 -13.846 1.00 97.19 92 SER A CA 1
ATOM 717 C C . SER A 1 92 ? 10.125 -1.194 -14.875 1.00 97.19 92 SER A C 1
ATOM 719 O O . SER A 1 92 ? 10.761 -0.869 -15.872 1.00 97.19 92 SER A O 1
ATOM 721 N N . HIS A 1 93 ? 9.818 -2.464 -14.605 1.00 95.25 93 HIS A N 1
ATOM 722 C CA . HIS A 1 93 ? 10.256 -3.593 -15.444 1.00 95.25 93 HIS A CA 1
ATOM 723 C C . HIS A 1 93 ? 9.415 -4.861 -15.206 1.00 95.25 93 HIS A C 1
ATOM 725 O O . HIS A 1 93 ? 9.902 -5.972 -15.404 1.00 95.25 93 HIS A O 1
ATOM 731 N N . GLY A 1 94 ? 8.183 -4.714 -14.712 1.00 96.44 94 GLY A N 1
ATOM 732 C CA . GLY A 1 94 ? 7.209 -5.804 -14.711 1.00 96.44 94 GLY A CA 1
ATOM 733 C C . GLY A 1 94 ? 7.402 -6.893 -13.655 1.00 96.44 94 GLY A C 1
ATOM 734 O O . GLY A 1 94 ? 6.832 -7.968 -13.789 1.00 96.44 94 GLY A O 1
ATOM 735 N N . TRP A 1 95 ? 8.217 -6.672 -12.615 1.00 97.38 95 TRP A N 1
ATOM 736 C CA . TRP A 1 95 ? 8.394 -7.695 -11.576 1.00 97.38 95 TRP A CA 1
ATOM 737 C C . TRP A 1 95 ? 7.097 -7.855 -10.774 1.00 97.38 95 TRP A C 1
ATOM 739 O O . TRP A 1 95 ? 6.687 -6.936 -10.066 1.00 97.38 95 TRP A O 1
ATOM 749 N N . GLU A 1 96 ? 6.482 -9.028 -10.893 1.00 98.00 96 GLU A N 1
ATOM 750 C CA . GLU A 1 96 ? 5.314 -9.473 -10.136 1.00 98.00 96 GLU A CA 1
ATOM 751 C C . GLU A 1 96 ? 5.655 -9.813 -8.675 1.00 98.00 96 GLU A C 1
ATOM 753 O O . GLU A 1 96 ? 6.484 -10.680 -8.391 1.00 98.00 96 GLU A O 1
ATOM 758 N N . LEU A 1 97 ? 4.999 -9.137 -7.734 1.00 96.88 97 LEU A N 1
ATOM 759 C CA . LEU A 1 97 ? 5.204 -9.307 -6.299 1.00 96.88 97 LEU A CA 1
ATOM 760 C C . LEU A 1 97 ? 3.897 -9.776 -5.641 1.00 96.88 97 LEU A C 1
ATOM 762 O O . LEU A 1 97 ? 2.905 -9.043 -5.685 1.00 96.88 97 LEU A O 1
ATOM 766 N N . PRO A 1 98 ? 3.864 -10.956 -4.996 1.00 95.81 98 PRO A N 1
ATOM 767 C CA . PRO A 1 98 ? 2.702 -11.375 -4.222 1.00 95.81 98 PRO A CA 1
ATOM 768 C C . PRO A 1 98 ? 2.436 -10.412 -3.063 1.00 95.81 98 PRO A C 1
ATOM 770 O O . PRO A 1 98 ? 3.330 -10.161 -2.253 1.00 95.81 98 PRO A O 1
ATOM 773 N N . VAL A 1 99 ? 1.205 -9.905 -2.950 1.00 95.56 99 VAL A N 1
ATOM 774 C CA . VAL A 1 99 ? 0.816 -8.904 -1.935 1.00 95.56 99 VAL A CA 1
ATOM 775 C C . VAL A 1 99 ? 1.070 -9.413 -0.509 1.00 95.56 99 VAL A C 1
ATOM 777 O O . VAL A 1 99 ? 1.701 -8.723 0.290 1.00 95.56 99 VAL A O 1
ATOM 780 N N . GLY A 1 100 ? 0.674 -10.652 -0.200 1.00 90.44 100 GLY A N 1
ATOM 781 C CA . GLY A 1 100 ? 0.959 -11.312 1.086 1.00 90.44 100 GLY A CA 1
ATOM 782 C C . GLY A 1 100 ? 2.362 -11.933 1.194 1.00 90.44 100 GLY A C 1
ATOM 783 O O . GLY A 1 100 ? 2.683 -12.572 2.193 1.00 90.44 100 GLY A O 1
ATOM 784 N N . GLY A 1 101 ? 3.197 -11.794 0.160 1.00 89.69 101 GLY A N 1
ATOM 785 C CA . GLY A 1 101 ? 4.529 -12.395 0.093 1.00 89.69 101 GLY A CA 1
ATOM 786 C C . GLY A 1 101 ? 5.547 -11.731 1.022 1.00 89.69 101 GLY A C 1
ATOM 787 O O . GLY A 1 101 ? 5.347 -10.624 1.522 1.00 89.69 101 GLY A O 1
ATOM 788 N N . ALA A 1 102 ? 6.689 -12.393 1.224 1.00 90.38 102 ALA A N 1
ATOM 789 C CA . ALA A 1 102 ? 7.736 -11.941 2.146 1.00 90.38 102 ALA A CA 1
ATOM 790 C C . ALA A 1 102 ? 8.360 -10.577 1.782 1.00 90.38 102 ALA A C 1
ATOM 792 O O . ALA A 1 102 ? 8.865 -9.885 2.670 1.00 90.38 102 ALA A O 1
ATOM 793 N N . ASP A 1 103 ? 8.308 -10.190 0.505 1.00 93.50 103 ASP A N 1
ATOM 794 C CA . ASP A 1 103 ? 8.848 -8.919 0.014 1.00 93.50 103 ASP A CA 1
ATOM 795 C C . ASP A 1 103 ? 7.923 -7.731 0.299 1.00 93.50 103 ASP A C 1
ATOM 797 O O . ASP A 1 103 ? 8.385 -6.664 0.708 1.00 93.50 103 ASP A O 1
ATOM 801 N N . LEU A 1 104 ? 6.613 -7.913 0.101 1.00 93.56 104 LEU A N 1
ATOM 802 C CA . LEU A 1 104 ? 5.618 -6.852 0.286 1.00 93.56 104 LEU A CA 1
ATOM 803 C C . LEU A 1 104 ? 5.043 -6.802 1.695 1.00 93.56 104 LEU A C 1
ATOM 805 O O . LEU A 1 104 ? 4.703 -5.712 2.159 1.00 93.56 104 LEU A O 1
ATOM 809 N N . ARG A 1 105 ? 4.991 -7.955 2.375 1.00 91.19 105 ARG A N 1
ATOM 810 C CA . ARG A 1 105 ? 4.499 -8.123 3.748 1.00 91.19 105 ARG A CA 1
ATOM 811 C C . ARG A 1 105 ? 3.129 -7.480 3.939 1.00 91.19 105 ARG A C 1
ATOM 813 O O . ARG A 1 105 ? 2.941 -6.726 4.892 1.00 91.19 105 ARG A O 1
ATOM 820 N N . G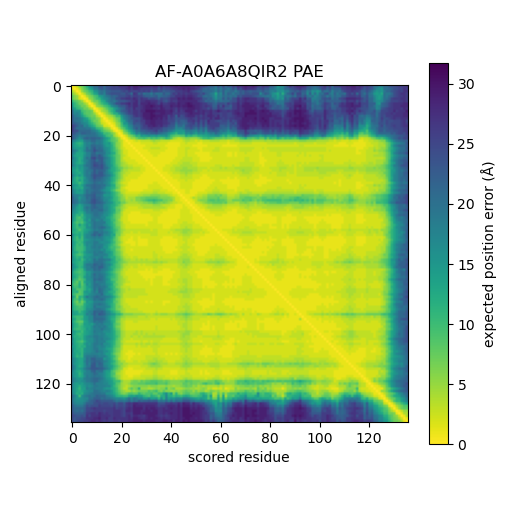LY A 1 106 ? 2.213 -7.766 3.012 1.00 94.12 106 GLY A N 1
ATOM 821 C CA . GLY A 1 106 ? 0.843 -7.279 3.065 1.00 94.12 106 GLY A CA 1
ATOM 822 C C . GLY A 1 106 ? 0.231 -7.503 4.439 1.00 94.12 106 GLY A C 1
ATOM 823 O O . GLY A 1 106 ? 0.376 -8.582 5.017 1.00 94.12 106 GLY A O 1
ATOM 824 N N . ALA A 1 107 ? -0.432 -6.481 4.962 1.00 93.62 107 ALA A N 1
ATOM 825 C CA . ALA A 1 107 ? -1.133 -6.531 6.233 1.00 93.62 107 ALA A CA 1
ATOM 826 C C . ALA A 1 107 ? -2.477 -5.797 6.112 1.00 93.62 107 ALA A C 1
ATOM 828 O O . ALA A 1 107 ? -2.539 -4.756 5.446 1.00 93.62 107 ALA A O 1
ATOM 829 N N . PRO A 1 108 ? -3.551 -6.314 6.738 1.00 95.00 108 PRO A N 1
ATOM 830 C CA . PRO A 1 108 ? -4.843 -5.641 6.732 1.00 95.00 108 PRO A CA 1
ATOM 831 C C . PRO A 1 108 ? -4.749 -4.242 7.339 1.00 95.00 108 PRO A C 1
ATOM 833 O O . PRO A 1 108 ? -4.051 -4.038 8.343 1.00 95.00 108 PRO A O 1
ATOM 836 N N . VAL A 1 109 ? -5.504 -3.314 6.760 1.00 95.00 109 VAL A N 1
ATOM 837 C CA . VAL A 1 109 ? -5.723 -1.964 7.275 1.00 95.00 109 VAL A CA 1
ATOM 838 C C . VAL A 1 109 ? -7.146 -1.865 7.799 1.00 95.00 109 VAL A C 1
ATOM 840 O O . VAL A 1 109 ? -8.090 -2.308 7.151 1.00 95.00 109 VAL A O 1
ATOM 843 N N . VAL A 1 110 ? -7.300 -1.274 8.979 1.00 92.94 110 VAL A N 1
ATOM 844 C CA . VAL A 1 110 ? -8.608 -0.988 9.573 1.00 92.94 110 VAL A CA 1
ATOM 845 C C . VAL A 1 110 ? -8.774 0.511 9.754 1.00 92.94 110 VAL A C 1
ATOM 847 O O . VAL A 1 110 ? -7.847 1.193 10.193 1.00 92.94 110 VAL A O 1
ATOM 850 N N . GLU A 1 111 ? -9.958 1.018 9.433 1.00 90.75 111 GLU A N 1
ATOM 851 C CA . GLU A 1 111 ? -10.336 2.393 9.738 1.00 90.75 111 GLU A CA 1
ATOM 852 C C . GLU A 1 111 ? -11.005 2.457 11.115 1.00 90.75 111 GLU A C 1
ATOM 854 O O . GLU A 1 111 ? -11.877 1.646 11.437 1.00 90.75 111 GLU A O 1
ATOM 859 N N . ARG A 1 112 ? -10.583 3.412 11.946 1.00 90.25 112 ARG A N 1
ATOM 860 C CA . ARG A 1 112 ? -11.206 3.733 13.236 1.00 90.25 112 ARG A CA 1
ATOM 861 C C . ARG A 1 112 ? -11.173 5.239 13.432 1.00 90.25 112 ARG A C 1
ATOM 863 O O . ARG A 1 112 ? -10.111 5.841 13.299 1.00 90.25 112 ARG A O 1
ATO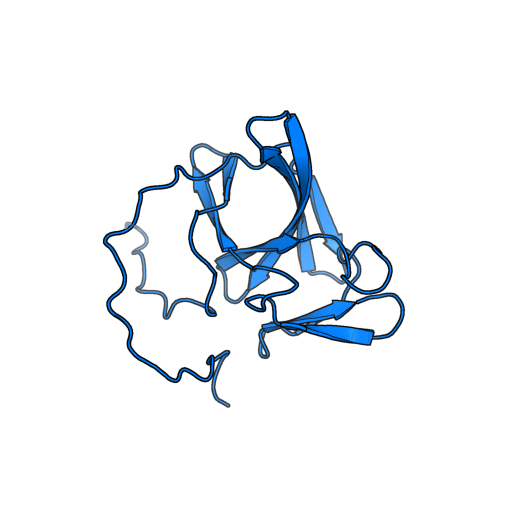M 870 N N . ASP A 1 113 ? -12.324 5.834 13.727 1.00 89.69 113 ASP A N 1
ATOM 871 C CA . ASP A 1 113 ? -12.464 7.277 13.969 1.00 89.69 113 ASP A CA 1
ATOM 872 C C . ASP A 1 113 ? -11.831 8.147 12.858 1.00 89.69 113 ASP A C 1
ATOM 874 O O . ASP A 1 113 ? -11.154 9.140 13.130 1.00 89.69 113 ASP A O 1
ATOM 878 N N . GLY A 1 114 ? -12.002 7.740 11.592 1.00 88.56 114 GLY A N 1
ATOM 879 C CA . GLY A 1 114 ? -11.453 8.433 10.419 1.00 88.56 114 GLY A CA 1
ATOM 880 C C . GLY A 1 114 ? -9.937 8.296 10.233 1.00 88.56 114 GLY A C 1
ATOM 881 O O . GLY A 1 114 ? -9.342 9.048 9.463 1.00 88.56 114 GLY A O 1
ATOM 882 N N . ARG A 1 115 ? -9.282 7.375 10.952 1.00 92.81 115 ARG A N 1
ATOM 883 C CA . ARG A 1 115 ? -7.839 7.106 10.863 1.00 92.81 115 ARG A CA 1
ATOM 884 C C . ARG A 1 115 ? -7.573 5.668 10.453 1.00 92.81 115 ARG A C 1
ATOM 886 O O . ARG A 1 115 ? -8.288 4.756 10.862 1.00 92.81 115 ARG A O 1
ATOM 893 N N . LEU A 1 116 ? -6.506 5.464 9.684 1.00 95.00 116 LEU A N 1
ATOM 894 C CA . LEU A 1 116 ? -6.095 4.146 9.213 1.00 95.00 116 LEU A CA 1
ATOM 895 C C . LEU A 1 116 ? -5.038 3.533 10.131 1.00 95.00 116 LEU A C 1
ATOM 897 O O . LEU A 1 116 ? -4.070 4.187 10.521 1.00 95.00 116 LEU A O 1
ATOM 901 N N . TYR A 1 117 ? -5.210 2.250 10.434 1.00 93.94 117 TYR A N 1
ATOM 902 C CA . TYR A 1 117 ? -4.303 1.485 11.275 1.00 93.94 117 TYR A CA 1
ATOM 903 C C . TYR A 1 117 ? -3.858 0.203 10.576 1.00 93.94 117 TYR A C 1
ATOM 905 O O . TYR A 1 117 ? -4.676 -0.575 10.089 1.00 93.94 117 TYR A O 1
ATOM 913 N N . LEU A 1 118 ? -2.551 -0.038 10.578 1.00 93.31 118 LEU A N 1
ATOM 914 C CA . LEU A 1 118 ? -1.928 -1.276 10.141 1.00 93.31 118 LEU A CA 1
ATOM 915 C C . LEU A 1 118 ? -2.085 -2.338 11.230 1.00 93.31 118 LEU A C 1
ATOM 917 O O . LEU A 1 118 ? -1.557 -2.178 12.335 1.00 93.31 118 LEU A O 1
ATOM 921 N N . THR A 1 119 ? -2.760 -3.440 10.920 1.00 89.44 119 THR A N 1
ATOM 922 C CA . THR A 1 119 ? -2.877 -4.551 11.870 1.00 89.44 119 THR A CA 1
ATOM 923 C C . THR A 1 119 ? -1.576 -5.348 11.952 1.00 89.44 119 THR A C 1
ATOM 925 O O . THR A 1 119 ? -0.778 -5.399 11.016 1.00 89.44 119 THR A O 1
ATOM 928 N N . ALA A 1 120 ? -1.347 -6.016 13.080 1.00 80.19 120 ALA A N 1
ATOM 929 C CA . ALA A 1 120 ? -0.132 -6.802 13.293 1.00 80.19 120 ALA A CA 1
ATOM 930 C C . ALA A 1 120 ? -0.087 -8.151 12.551 1.00 80.19 120 ALA A C 1
ATOM 932 O O . ALA A 1 120 ? 0.860 -8.923 12.720 1.00 80.19 120 ALA A O 1
ATOM 933 N N . ARG A 1 121 ? -1.125 -8.477 11.777 1.00 82.25 121 ARG A N 1
ATOM 934 C CA . ARG A 1 121 ? -1.256 -9.767 11.098 1.00 82.25 121 ARG A CA 1
ATOM 935 C C . ARG A 1 121 ? -0.733 -9.673 9.673 1.00 82.25 121 ARG A C 1
ATOM 937 O O . ARG A 1 121 ? -0.886 -8.654 9.010 1.00 82.25 121 ARG A O 1
ATOM 944 N N . VAL A 1 122 ? -0.167 -10.774 9.193 1.00 82.31 122 VAL A N 1
ATOM 945 C CA . VAL A 1 122 ? 0.109 -10.942 7.764 1.00 82.31 122 VAL A CA 1
ATOM 946 C C . VAL A 1 122 ? -1.218 -11.181 7.053 1.00 82.31 122 VAL A C 1
ATOM 948 O O . VAL A 1 122 ? -2.020 -12.004 7.493 1.00 82.31 122 VAL A O 1
ATOM 951 N N . TRP A 1 123 ? -1.449 -10.457 5.966 1.00 85.19 123 TRP A N 1
ATOM 952 C CA . TRP A 1 123 ? -2.577 -10.677 5.077 1.00 85.19 123 TRP A CA 1
ATOM 953 C C . TRP A 1 123 ? -2.319 -11.924 4.229 1.00 85.19 123 TRP A C 1
ATOM 955 O O . TRP A 1 123 ? -1.300 -12.027 3.546 1.00 85.19 123 TRP A O 1
ATOM 965 N N . THR A 1 124 ? -3.238 -12.884 4.282 1.00 81.38 124 THR A N 1
ATOM 966 C CA . THR A 1 124 ? -3.098 -14.197 3.631 1.00 81.38 124 THR A CA 1
ATOM 967 C C . THR A 1 124 ? -3.998 -14.354 2.405 1.00 81.38 124 THR A C 1
ATOM 969 O O . THR A 1 124 ? -4.230 -15.477 1.967 1.00 81.38 124 THR A O 1
ATOM 972 N N . GLY A 1 125 ? -4.511 -13.246 1.871 1.00 79.19 125 GLY A N 1
ATOM 973 C CA . GLY A 1 125 ? -5.574 -13.221 0.869 1.00 79.19 125 GLY A CA 1
ATOM 974 C C . GLY A 1 125 ? -6.871 -12.631 1.433 1.00 79.19 125 GLY A C 1
ATOM 975 O O . GLY A 1 125 ? -6.965 -12.438 2.649 1.00 79.19 125 GLY A O 1
ATOM 976 N N . PRO A 1 126 ? -7.853 -12.339 0.562 1.00 75.94 126 PRO A N 1
ATOM 977 C CA . PRO A 1 126 ? -9.136 -11.789 0.974 1.00 75.94 126 PRO A CA 1
ATOM 978 C C . PRO A 1 126 ? -9.801 -12.722 1.986 1.00 75.94 126 PRO A C 1
ATOM 980 O O . PRO A 1 126 ? -9.845 -13.943 1.792 1.00 75.94 126 PRO A O 1
ATOM 983 N N . GLY A 1 127 ? -10.315 -12.158 3.077 1.00 61.16 127 GLY A N 1
ATOM 984 C CA . GLY A 1 127 ? -11.188 -12.895 3.970 1.00 61.16 127 GLY A CA 1
ATOM 985 C C . GLY A 1 127 ? -12.415 -13.358 3.191 1.00 61.16 127 GLY A C 1
ATOM 986 O O . GLY A 1 127 ? -12.980 -12.620 2.387 1.00 61.16 127 GLY A O 1
ATOM 987 N N . THR A 1 128 ? -12.871 -14.589 3.417 1.00 48.56 128 THR A N 1
ATOM 988 C CA . THR A 1 128 ? -14.236 -14.972 3.036 1.00 48.56 128 THR A CA 1
ATOM 989 C C . THR A 1 128 ? -15.182 -14.135 3.898 1.00 48.56 128 THR A C 1
ATOM 991 O O . THR A 1 128 ? -15.536 -14.550 5.002 1.00 48.56 128 THR A O 1
ATOM 994 N N . GLY A 1 129 ? -15.479 -12.906 3.478 1.00 44.81 129 GLY A N 1
ATOM 995 C CA . GLY A 1 129 ? -16.215 -11.933 4.272 1.00 44.81 129 GLY A CA 1
ATOM 996 C C . GLY A 1 129 ? -17.544 -12.508 4.747 1.00 44.81 129 GLY A C 1
ATOM 997 O O . GLY A 1 129 ? -18.445 -12.765 3.952 1.00 44.81 129 GLY A O 1
ATOM 998 N N . GLY A 1 130 ? -17.671 -12.701 6.060 1.00 37.97 130 GLY A N 1
ATOM 999 C CA . GLY A 1 130 ? -18.972 -12.754 6.703 1.00 37.97 130 GLY A CA 1
ATOM 1000 C C . GLY A 1 130 ? -19.628 -11.392 6.522 1.00 37.97 130 GLY A C 1
ATOM 1001 O O . GLY A 1 130 ? -19.037 -10.364 6.846 1.00 37.97 130 GLY A O 1
ATOM 1002 N N . THR A 1 131 ? -20.837 -11.396 5.977 1.00 40.59 131 THR A N 1
ATOM 1003 C CA . THR A 1 131 ? -21.708 -10.235 5.813 1.00 40.59 131 THR A CA 1
ATOM 1004 C C . THR A 1 131 ? -21.887 -9.509 7.150 1.00 40.59 131 THR A C 1
ATOM 1006 O O . THR A 1 131 ? -22.698 -9.914 7.984 1.00 40.59 131 THR A O 1
ATOM 1009 N N . GLY A 1 132 ? -21.124 -8.439 7.371 1.00 35.41 132 GLY A N 1
ATOM 1010 C CA . GLY A 1 132 ? -21.400 -7.461 8.415 1.00 35.41 132 GLY A CA 1
ATOM 1011 C C . GLY A 1 132 ? -22.655 -6.695 8.023 1.00 35.41 132 GLY A C 1
ATOM 1012 O O . GLY A 1 132 ? -22.613 -5.862 7.123 1.00 35.41 132 GLY A O 1
ATOM 1013 N N . GLY A 1 133 ? -23.777 -7.056 8.646 1.00 33.41 133 GLY A N 1
ATOM 1014 C CA . GLY A 1 133 ? -25.103 -6.543 8.333 1.00 33.41 133 GLY A CA 1
ATOM 1015 C C . GLY A 1 133 ? -25.175 -5.020 8.346 1.00 33.41 133 GL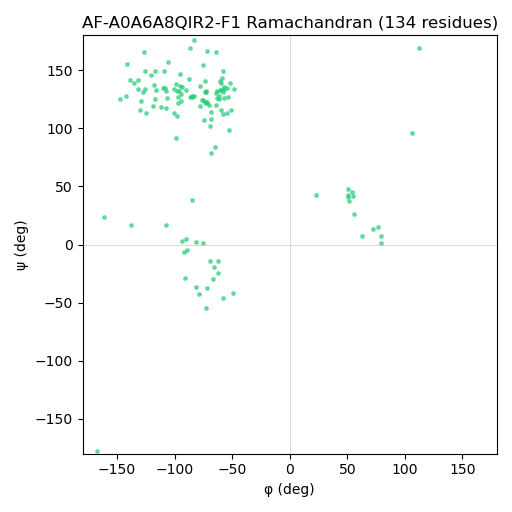Y A C 1
ATOM 1016 O O . GLY A 1 133 ? -24.845 -4.364 9.335 1.00 33.41 133 GLY A O 1
ATOM 1017 N N . VAL A 1 134 ? -25.683 -4.474 7.245 1.00 39.34 134 VAL A N 1
ATOM 1018 C CA . VAL A 1 134 ? -26.315 -3.161 7.245 1.00 39.34 134 VAL A CA 1
ATOM 1019 C C . VAL A 1 134 ? -27.525 -3.220 8.172 1.00 39.34 134 VAL A C 1
ATOM 1021 O O . VAL A 1 134 ? -28.388 -4.087 8.050 1.00 39.34 134 VAL A O 1
ATOM 1024 N N . ARG A 1 135 ? -27.544 -2.308 9.143 1.00 39.72 135 ARG A N 1
ATOM 1025 C CA . ARG A 1 135 ? -28.720 -2.007 9.954 1.00 39.72 135 ARG A CA 1
ATOM 1026 C C . ARG A 1 135 ? -29.860 -1.564 9.031 1.00 39.72 135 ARG A C 1
ATOM 1028 O O . ARG A 1 135 ? -29.651 -0.674 8.208 1.00 39.72 135 ARG A O 1
ATOM 1035 N N . GLY A 1 136 ? -31.035 -2.150 9.231 1.00 34.53 136 GLY A N 1
ATOM 1036 C CA . GLY A 1 136 ? -32.327 -1.752 8.677 1.00 34.53 136 GLY A CA 1
ATOM 1037 C C . GLY A 1 136 ? -33.423 -2.424 9.478 1.00 34.53 136 GLY A C 1
ATOM 1038 O O . GLY A 1 136 ? -33.374 -3.670 9.550 1.00 34.53 136 GLY A O 1
#

Solvent-accessible surface area (backbone atoms only — not comparable to full-atom values): 8244 Å² total; per-residue (Å²): 132,85,68,45,73,72,92,82,84,82,94,66,90,76,74,80,80,75,82,57,72,61,39,64,44,43,82,69,43,82,45,78,54,94,90,37,71,35,33,39,26,29,38,64,49,101,85,66,54,71,44,57,30,29,34,40,68,40,97,88,42,44,34,33,25,51,33,42,41,91,88,77,64,44,63,38,79,77,27,51,74,40,68,68,70,40,29,40,24,35,64,87,80,61,54,74,38,47,40,54,32,91,85,29,55,13,16,41,43,46,78,56,98,93,40,48,24,40,41,78,50,75,29,71,51,76,72,88,74,74,84,79,74,78,87,129